Protein AF-A0A382FHI3-F1 (afdb_monomer_lite)

pLDDT: mean 92.22, std 4.67, range [67.88, 96.5]

Structure (mmCIF, N/CA/C/O backbone):
data_AF-A0A382FHI3-F1
#
_entry.id   AF-A0A382FHI3-F1
#
loop_
_atom_site.group_PDB
_atom_site.id
_atom_site.type_symbol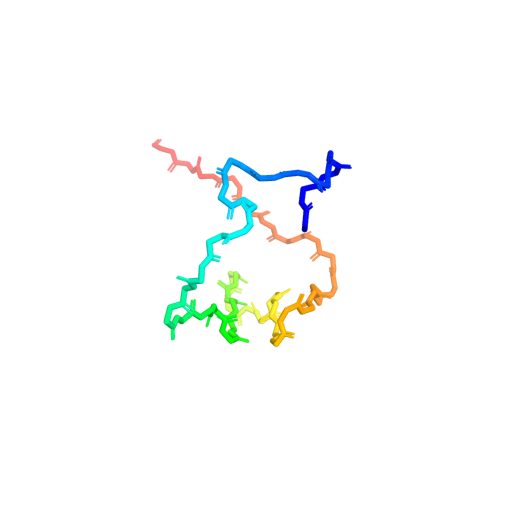
_atom_site.label_atom_id
_atom_site.label_alt_id
_atom_site.label_comp_id
_atom_site.label_asym_id
_atom_site.label_entity_id
_atom_site.label_seq_id
_atom_site.pdbx_PDB_ins_code
_atom_site.Cartn_x
_atom_site.Cartn_y
_atom_site.Cartn_z
_atom_site.occupancy
_atom_site.B_iso_or_equiv
_atom_site.auth_seq_id
_atom_site.auth_comp_id
_atom_site.auth_asy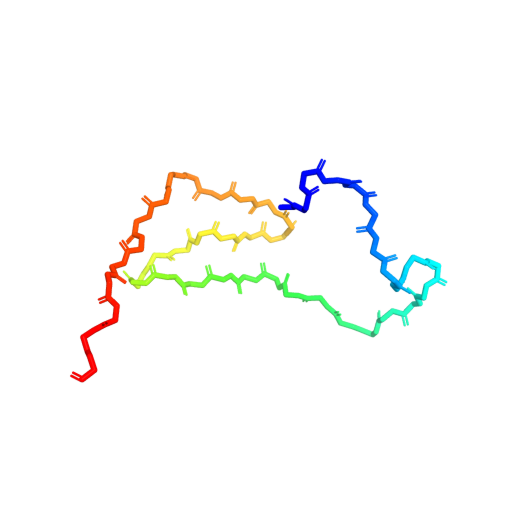m_id
_atom_site.auth_atom_id
_atom_site.pdbx_PDB_model_num
ATOM 1 N N . GLU A 1 1 ? 1.324 6.035 -5.279 1.00 67.88 1 GLU A N 1
ATOM 2 C CA . GLU A 1 1 ? 2.695 6.133 -5.824 1.00 67.88 1 GLU A CA 1
ATOM 3 C C . GLU A 1 1 ? 3.497 7.153 -5.040 1.00 67.88 1 GLU A C 1
ATOM 5 O O . GLU A 1 1 ? 2.908 8.078 -4.485 1.00 67.88 1 GLU A O 1
ATOM 10 N N . SER A 1 2 ? 4.817 6.978 -4.971 1.00 81.81 2 SER A N 1
ATOM 11 C CA . SER A 1 2 ? 5.671 7.965 -4.317 1.00 81.81 2 SER A CA 1
ATOM 12 C C . SER A 1 2 ? 5.705 9.257 -5.133 1.00 81.81 2 SER A C 1
ATOM 14 O O . SER A 1 2 ? 5.966 9.231 -6.336 1.00 81.81 2 SER A O 1
ATOM 16 N N . LYS A 1 3 ? 5.481 10.399 -4.476 1.00 87.88 3 LYS A N 1
ATOM 17 C CA . LYS A 1 3 ? 5.507 11.720 -5.126 1.00 87.88 3 LYS A CA 1
ATOM 18 C C . LYS A 1 3 ? 6.872 12.039 -5.749 1.00 87.88 3 LYS A C 1
ATOM 20 O O . LYS A 1 3 ? 6.925 12.760 -6.738 1.00 87.88 3 LYS A O 1
ATOM 25 N N . CYS A 1 4 ? 7.957 11.479 -5.209 1.00 90.62 4 CYS A N 1
ATOM 26 C CA . CYS A 1 4 ? 9.318 11.689 -5.706 1.00 90.62 4 CYS A CA 1
ATOM 27 C C . CYS A 1 4 ? 9.705 10.789 -6.896 1.00 90.62 4 CYS A C 1
ATOM 29 O O . CYS A 1 4 ? 10.815 10.923 -7.399 1.00 90.62 4 CYS A O 1
ATOM 31 N N . LYS A 1 5 ? 8.811 9.897 -7.357 1.00 88.19 5 LYS A N 1
ATOM 32 C CA . LYS A 1 5 ? 8.966 9.064 -8.570 1.00 88.19 5 LYS A CA 1
ATOM 33 C C . LYS A 1 5 ? 10.252 8.216 -8.654 1.00 88.19 5 LYS A C 1
ATOM 35 O O . LYS A 1 5 ? 10.602 7.754 -9.736 1.00 88.19 5 LYS A O 1
ATOM 40 N N . TRP A 1 6 ? 10.930 7.963 -7.534 1.00 93.75 6 TRP A N 1
ATOM 41 C CA . TRP A 1 6 ? 12.081 7.061 -7.459 1.00 93.75 6 TRP A CA 1
ATOM 42 C C . TRP A 1 6 ? 11.891 6.007 -6.362 1.00 93.75 6 TRP A C 1
ATOM 44 O O . TRP A 1 6 ? 11.139 6.216 -5.406 1.00 93.75 6 TRP A O 1
ATOM 54 N N . SER A 1 7 ? 12.568 4.870 -6.516 1.00 92.00 7 SER A N 1
ATOM 55 C CA . SER A 1 7 ? 12.665 3.791 -5.535 1.00 92.00 7 SER A CA 1
ATOM 56 C C . SER A 1 7 ? 14.113 3.286 -5.485 1.00 92.00 7 SER A C 1
ATOM 58 O O . SER A 1 7 ? 14.761 3.217 -6.534 1.00 92.00 7 SER A O 1
ATOM 60 N N . PRO A 1 8 ? 14.643 2.886 -4.312 1.00 95.25 8 PRO A N 1
ATOM 61 C CA . PRO A 1 8 ? 15.946 2.216 -4.229 1.00 95.25 8 PRO A CA 1
ATOM 62 C C . PRO A 1 8 ? 15.972 0.874 -4.983 1.00 95.25 8 PRO A C 1
ATOM 64 O O . PRO A 1 8 ? 17.038 0.309 -5.198 1.00 95.25 8 PRO A O 1
ATOM 67 N N . PHE A 1 9 ? 14.806 0.376 -5.405 1.00 94.50 9 PHE A N 1
ATOM 68 C CA . PHE A 1 9 ? 14.638 -0.855 -6.173 1.00 94.50 9 PHE A CA 1
ATOM 69 C C . PHE A 1 9 ? 14.436 -0.619 -7.683 1.00 94.50 9 PHE A C 1
ATOM 71 O O . PHE A 1 9 ? 14.018 -1.533 -8.395 1.00 94.50 9 PHE A O 1
ATOM 78 N N . ASN A 1 10 ? 14.676 0.594 -8.195 1.00 93.06 10 ASN A N 1
ATOM 79 C CA . ASN A 1 10 ? 14.600 0.863 -9.634 1.00 93.06 10 ASN A CA 1
ATOM 80 C C . ASN A 1 10 ? 15.534 -0.090 -10.412 1.00 93.06 10 ASN A C 1
ATOM 82 O O . ASN A 1 10 ? 16.714 -0.195 -10.097 1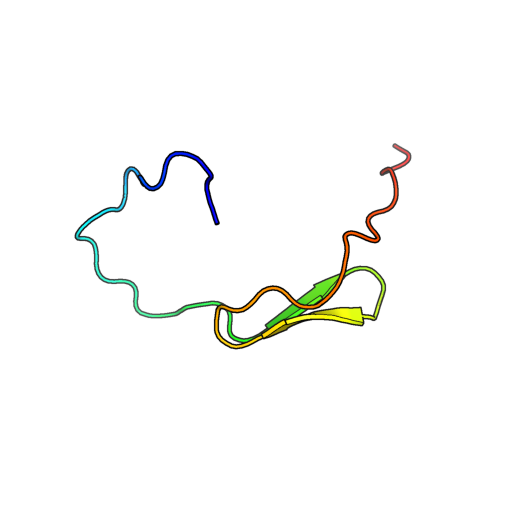.00 93.06 10 ASN A O 1
ATOM 86 N N . GLY A 1 11 ? 15.007 -0.764 -11.441 1.00 94.00 11 GLY A N 1
ATOM 87 C CA . GLY A 1 11 ? 15.762 -1.722 -12.264 1.00 94.00 11 GLY A CA 1
ATOM 88 C C . GLY A 1 11 ? 15.786 -3.162 -11.736 1.00 94.00 11 GLY A C 1
ATOM 89 O O . GLY A 1 11 ? 16.346 -4.030 -12.397 1.00 94.00 11 GLY A O 1
ATOM 90 N N . MET A 1 12 ? 15.170 -3.438 -10.584 1.00 95.56 12 MET A N 1
ATOM 91 C CA . MET A 1 12 ? 15.021 -4.801 -10.069 1.00 95.56 12 MET A CA 1
ATOM 92 C C . MET A 1 12 ? 13.723 -5.447 -10.566 1.00 95.56 12 MET A C 1
ATOM 94 O O . MET A 1 12 ? 12.665 -4.813 -10.572 1.00 95.56 12 MET A O 1
ATOM 98 N N . GLU A 1 13 ? 13.786 -6.728 -10.931 1.00 94.75 13 GLU A N 1
ATOM 99 C CA . GLU A 1 13 ? 12.609 -7.522 -11.286 1.00 94.75 13 GLU A CA 1
ATOM 100 C C . GLU A 1 13 ? 12.063 -8.279 -10.073 1.00 94.75 13 GLU A C 1
ATOM 102 O O . GLU A 1 13 ? 12.784 -8.981 -9.362 1.00 94.75 13 GLU A O 1
ATOM 107 N N . PHE A 1 14 ? 10.753 -8.165 -9.858 1.00 93.69 14 PHE A N 1
ATOM 108 C CA . PHE A 1 14 ? 10.043 -8.845 -8.780 1.00 93.69 14 PHE A CA 1
ATOM 109 C C . PHE A 1 14 ? 9.076 -9.877 -9.355 1.00 93.69 14 PHE A C 1
ATOM 111 O O . PHE A 1 14 ? 8.393 -9.627 -10.345 1.00 93.69 14 PHE A O 1
ATOM 118 N N . LYS A 1 15 ? 8.962 -11.031 -8.688 1.00 95.62 15 LYS A N 1
ATOM 119 C CA . LYS A 1 15 ? 8.088 -12.133 -9.128 1.00 95.62 15 LYS A CA 1
ATOM 120 C C . LYS A 1 15 ? 6.594 -11.855 -8.936 1.00 95.62 15 LYS A C 1
ATOM 122 O O . LYS A 1 15 ? 5.768 -12.540 -9.527 1.00 95.62 15 LYS A O 1
ATOM 127 N N . GLY A 1 16 ? 6.235 -10.893 -8.088 1.00 93.56 16 GLY A N 1
ATOM 128 C CA . GLY A 1 16 ? 4.849 -10.626 -7.727 1.00 93.56 16 GLY A CA 1
ATOM 129 C C . GLY A 1 16 ? 4.595 -9.155 -7.442 1.00 93.56 16 GLY A C 1
ATOM 130 O O . GLY A 1 16 ? 5.492 -8.418 -7.034 1.00 93.56 16 GLY A O 1
ATOM 131 N N . LYS A 1 17 ? 3.345 -8.744 -7.648 1.00 92.12 17 LYS A N 1
ATOM 132 C CA . LYS A 1 17 ? 2.830 -7.415 -7.319 1.00 92.12 17 LYS A CA 1
ATOM 133 C C . LYS A 1 17 ? 1.445 -7.545 -6.682 1.00 92.12 17 LYS A C 1
ATOM 135 O O . LYS A 1 17 ? 0.720 -8.483 -7.021 1.00 92.12 17 LYS A O 1
ATOM 140 N N . PRO A 1 18 ? 1.051 -6.623 -5.792 1.00 93.06 18 PRO A N 1
ATOM 141 C CA . PRO A 1 18 ? -0.303 -6.612 -5.259 1.00 93.06 18 PRO A CA 1
ATOM 142 C C . PRO A 1 18 ? -1.314 -6.370 -6.388 1.00 93.06 18 PRO A C 1
ATOM 144 O O . PRO A 1 18 ? -1.206 -5.402 -7.143 1.00 93.06 18 PRO A O 1
ATOM 147 N N . VAL A 1 19 ? -2.301 -7.260 -6.495 1.00 95.62 19 VAL A N 1
ATOM 148 C CA . VAL A 1 19 ? -3.426 -7.132 -7.438 1.00 95.62 19 VAL A CA 1
ATOM 149 C C . VAL A 1 19 ? -4.544 -6.293 -6.825 1.00 95.62 19 VAL A C 1
ATOM 151 O O . VAL A 1 19 ? -5.220 -5.555 -7.535 1.00 95.62 19 VAL A O 1
ATOM 154 N N . LEU A 1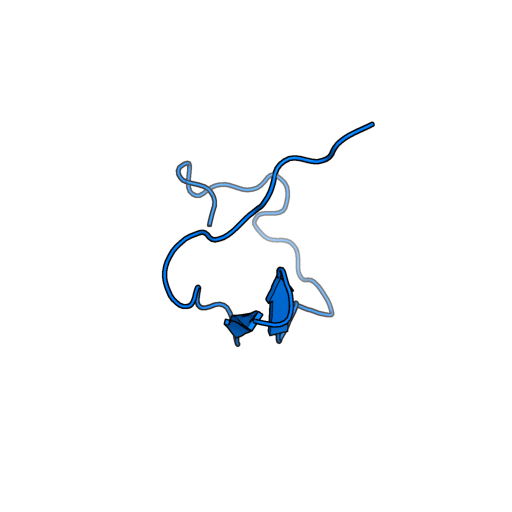 20 ? -4.732 -6.374 -5.506 1.00 96.50 20 LEU A N 1
ATOM 155 C CA . LEU A 1 20 ? -5.831 -5.726 -4.805 1.00 96.50 20 LEU A CA 1
ATOM 156 C C . LEU A 1 20 ? -5.435 -5.356 -3.371 1.00 96.50 20 LEU A C 1
ATOM 158 O O . LEU A 1 20 ? -4.782 -6.143 -2.689 1.00 96.50 20 LEU A O 1
ATOM 162 N N . THR A 1 21 ? -5.879 -4.186 -2.913 1.00 94.94 21 THR A N 1
ATOM 163 C CA . THR A 1 21 ? -5.714 -3.726 -1.526 1.00 94.94 21 THR A CA 1
ATOM 164 C C . THR A 1 21 ? -7.070 -3.337 -0.952 1.00 94.94 21 THR A C 1
ATOM 166 O O . THR A 1 21 ? -7.795 -2.543 -1.559 1.00 94.94 21 THR A O 1
ATOM 169 N N . VAL A 1 22 ? -7.395 -3.865 0.231 1.00 94.69 22 VAL A N 1
ATOM 170 C CA . VAL A 1 22 ? -8.625 -3.559 0.977 1.00 94.69 22 VAL A CA 1
ATOM 171 C C . VAL A 1 22 ? -8.281 -2.738 2.215 1.00 94.69 22 VAL A C 1
ATOM 173 O O . VAL A 1 22 ? -7.392 -3.111 2.974 1.00 94.69 22 VAL A O 1
ATOM 176 N N . ILE A 1 23 ? -8.998 -1.635 2.425 1.00 94.19 23 ILE A N 1
ATOM 177 C CA . ILE A 1 23 ? -8.899 -0.789 3.620 1.00 94.19 23 ILE A CA 1
ATOM 178 C C . ILE A 1 23 ? -10.316 -0.586 4.153 1.00 94.19 23 ILE A C 1
ATOM 180 O O . ILE A 1 23 ? -11.196 -0.141 3.413 1.00 94.19 23 ILE A O 1
ATOM 184 N N . ASN A 1 24 ? -10.545 -0.925 5.425 1.00 92.81 24 ASN A N 1
ATOM 185 C CA . ASN A 1 24 ? -11.846 -0.792 6.093 1.00 92.81 24 ASN A CA 1
ATOM 186 C C . ASN A 1 24 ? -13.002 -1.449 5.305 1.00 92.81 24 ASN A C 1
ATOM 188 O O . ASN A 1 24 ? -14.054 -0.850 5.102 1.00 92.81 24 ASN A O 1
ATOM 192 N N . GLY A 1 25 ? -12.776 -2.667 4.792 1.00 92.75 25 GLY A N 1
ATOM 193 C CA . GLY A 1 25 ? -13.764 -3.429 4.012 1.00 92.75 25 GLY A CA 1
ATOM 194 C C . GLY A 1 25 ? -13.989 -2.939 2.575 1.00 92.75 25 GLY A C 1
ATOM 195 O O . GLY A 1 25 ? -14.798 -3.519 1.857 1.00 92.75 25 GLY A O 1
ATOM 196 N N . GLN A 1 26 ? -13.274 -1.904 2.125 1.00 94.06 26 GLN A N 1
ATOM 197 C CA . GLN A 1 26 ? -13.417 -1.330 0.785 1.00 94.06 26 GLN A CA 1
ATOM 198 C C . GLN A 1 26 ? -12.161 -1.555 -0.053 1.00 94.06 26 GLN A C 1
ATOM 200 O O . GLN A 1 26 ? -11.040 -1.399 0.431 1.00 94.06 26 GLN A O 1
ATOM 205 N N . ILE A 1 27 ? -12.337 -1.866 -1.337 1.00 94.88 27 ILE A N 1
ATOM 206 C CA . ILE A 1 27 ? -11.222 -1.976 -2.283 1.00 94.88 27 ILE A CA 1
ATOM 207 C C . ILE A 1 27 ? -10.698 -0.567 -2.582 1.00 94.88 27 ILE A C 1
ATOM 209 O O . ILE A 1 27 ? -11.419 0.259 -3.140 1.00 94.88 27 ILE A O 1
ATOM 213 N N . LYS A 1 28 ? -9.439 -0.300 -2.228 1.00 94.31 28 LYS A N 1
ATOM 214 C CA . LYS A 1 28 ? -8.780 1.006 -2.424 1.00 94.31 28 LYS A CA 1
ATOM 215 C C . LYS A 1 28 ? -7.717 1.015 -3.501 1.00 94.31 28 LYS A C 1
ATOM 217 O O . LYS A 1 28 ? -7.332 2.077 -3.979 1.00 94.31 28 LYS A O 1
ATOM 222 N N . MET A 1 29 ? -7.250 -0.153 -3.908 1.00 94.75 29 MET A N 1
ATOM 223 C CA . MET A 1 29 ? -6.351 -0.283 -5.039 1.00 94.75 29 MET A CA 1
ATOM 224 C C . MET A 1 29 ? -6.673 -1.570 -5.777 1.00 94.75 29 MET A C 1
ATOM 226 O O . MET A 1 29 ? -6.917 -2.595 -5.138 1.00 94.75 29 MET A O 1
ATOM 230 N N . LYS A 1 30 ? -6.660 -1.515 -7.106 1.00 95.88 30 LYS A N 1
ATOM 231 C CA . LYS A 1 30 ? -6.796 -2.688 -7.966 1.00 95.88 30 LYS A CA 1
ATOM 232 C C . LYS A 1 30 ? -5.911 -2.534 -9.199 1.00 95.88 30 LYS A C 1
ATOM 234 O O . LYS A 1 30 ? -5.901 -1.469 -9.813 1.00 95.88 30 LYS A O 1
ATOM 239 N N . ASP A 1 31 ? -5.156 -3.576 -9.535 1.00 94.75 31 ASP A N 1
ATOM 240 C CA . ASP A 1 31 ? -4.313 -3.656 -10.734 1.00 94.75 31 ASP A CA 1
ATOM 241 C C . ASP A 1 31 ? -3.372 -2.448 -10.911 1.00 94.75 31 ASP A C 1
ATOM 243 O O . ASP A 1 31 ? -3.189 -1.924 -12.008 1.00 94.75 31 ASP A O 1
ATOM 247 N N . GLY A 1 32 ? -2.778 -1.968 -9.813 1.00 91.25 32 GLY A N 1
ATOM 248 C CA . GLY A 1 32 ? -1.870 -0.815 -9.840 1.00 91.25 32 GLY A CA 1
ATOM 249 C C . GLY A 1 32 ? -2.546 0.557 -9.719 1.00 91.25 32 GLY A C 1
ATOM 250 O O . GLY A 1 32 ? -1.848 1.548 -9.527 1.00 91.25 32 GLY A O 1
ATOM 251 N N . LYS A 1 33 ? -3.879 0.642 -9.792 1.00 92.81 33 LYS A N 1
ATOM 252 C CA . LYS A 1 33 ? -4.625 1.910 -9.747 1.00 92.81 33 LYS A CA 1
ATOM 253 C C . LYS A 1 33 ? -5.238 2.152 -8.374 1.00 92.81 33 LYS A C 1
ATOM 255 O O . LYS A 1 33 ? -5.821 1.240 -7.793 1.00 92.81 33 LYS A O 1
ATOM 260 N N . ILE A 1 34 ? -5.136 3.386 -7.882 1.00 92.69 34 ILE A N 1
ATOM 261 C CA . ILE A 1 34 ? -5.800 3.836 -6.650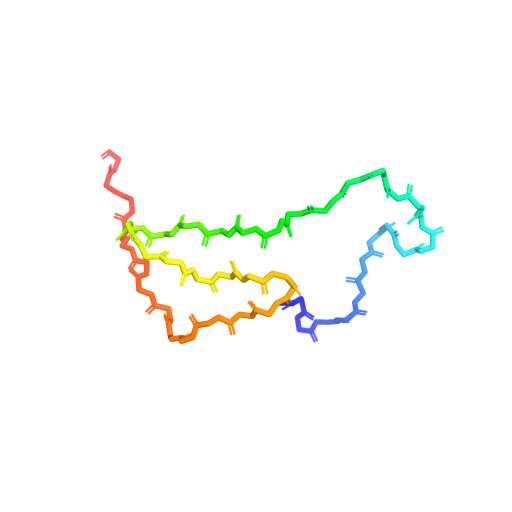 1.00 92.69 34 ILE A CA 1
ATOM 262 C C . ILE A 1 34 ? -7.265 4.156 -6.968 1.00 92.69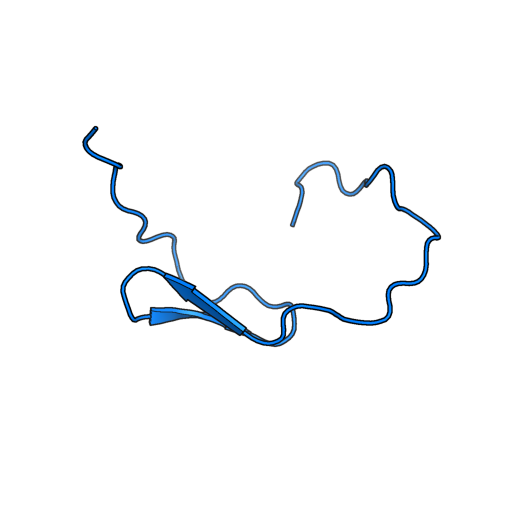 34 ILE A C 1
ATOM 264 O O . ILE A 1 34 ? -7.554 4.777 -7.991 1.00 92.69 34 ILE A O 1
ATOM 268 N N . LEU A 1 35 ? -8.177 3.713 -6.103 1.00 93.75 35 LEU A N 1
ATOM 269 C CA . LEU A 1 35 ? -9.622 3.860 -6.254 1.00 93.75 35 LEU A CA 1
ATOM 270 C C . LEU A 1 35 ? -10.197 4.742 -5.138 1.00 93.75 35 LEU A C 1
ATOM 272 O O . LEU A 1 35 ? -10.133 4.388 -3.957 1.00 93.75 35 LEU A O 1
ATOM 276 N N . GLY A 1 36 ? -10.819 5.852 -5.538 1.00 89.69 36 GLY A N 1
ATOM 277 C CA . GLY A 1 36 ? -11.494 6.793 -4.643 1.00 89.69 36 GLY A CA 1
ATOM 278 C C . GLY A 1 36 ? -10.564 7.498 -3.653 1.00 89.69 36 GLY A C 1
ATOM 279 O O . GLY A 1 36 ? -9.339 7.417 -3.743 1.00 89.69 36 GLY A O 1
ATOM 280 N N . ASP A 1 37 ? -11.178 8.179 -2.689 1.00 89.06 37 ASP A N 1
ATOM 281 C CA . ASP A 1 37 ? -10.465 8.987 -1.700 1.00 89.06 37 ASP A CA 1
ATOM 282 C C . ASP A 1 37 ? -10.015 8.176 -0.478 1.00 89.06 37 ASP A C 1
ATOM 284 O O . ASP A 1 37 ? -10.500 7.068 -0.202 1.00 89.06 37 ASP A O 1
ATOM 288 N N . SER A 1 38 ? -9.087 8.742 0.294 1.00 85.75 38 SER A N 1
ATOM 289 C CA . SER A 1 38 ? -8.588 8.147 1.535 1.00 85.75 38 SER A CA 1
ATOM 290 C C . SER A 1 38 ? -9.682 8.067 2.604 1.00 85.75 38 SER A C 1
ATOM 292 O O . SER A 1 38 ? -10.296 9.075 2.936 1.00 85.75 38 SER A O 1
ATOM 294 N N . ASN A 1 39 ? -9.877 6.883 3.189 1.00 88.75 39 ASN A N 1
ATOM 295 C CA . ASN A 1 39 ? -10.857 6.611 4.252 1.00 88.75 39 ASN A CA 1
ATOM 296 C C . ASN A 1 39 ? -10.217 5.934 5.483 1.00 88.75 39 ASN A C 1
ATOM 298 O O . ASN A 1 39 ? -10.870 5.155 6.181 1.00 88.75 39 ASN A O 1
ATOM 302 N N . GLY A 1 40 ? -8.916 6.158 5.692 1.00 90.81 40 GLY A N 1
ATOM 303 C CA . GLY A 1 40 ? -8.184 5.586 6.819 1.00 90.81 40 GLY A CA 1
ATOM 304 C C . GLY A 1 40 ? -8.734 6.082 8.155 1.00 90.81 40 GLY A C 1
ATOM 305 O O . GLY A 1 40 ? -9.263 7.188 8.242 1.00 90.81 40 GLY A O 1
ATOM 306 N N . GLN A 1 41 ? -8.598 5.260 9.191 1.00 93.62 41 GLN A N 1
ATOM 307 C CA . GLN A 1 41 ? -8.942 5.628 10.563 1.00 93.62 41 GLN A CA 1
ATOM 308 C C . GLN A 1 41 ? -7.678 5.615 11.430 1.00 93.62 41 GLN A C 1
ATOM 310 O O . GLN A 1 41 ? -6.777 4.815 11.157 1.00 93.62 41 GLN A O 1
ATOM 315 N N . PRO A 1 42 ? -7.579 6.491 12.445 1.00 94.88 42 PRO A N 1
ATOM 316 C CA . PRO A 1 42 ? -6.467 6.466 13.385 1.00 94.88 42 PRO A CA 1
ATOM 317 C C . PRO A 1 42 ? -6.376 5.119 14.103 1.00 94.88 42 PRO A C 1
ATOM 319 O O . PRO A 1 42 ? -7.393 4.558 14.512 1.00 94.88 42 PRO A O 1
ATOM 322 N N . LEU A 1 43 ? -5.153 4.625 14.290 1.00 95.12 43 LEU A N 1
ATOM 323 C CA . LEU A 1 43 ? -4.904 3.491 15.168 1.00 95.12 43 LEU A CA 1
ATOM 324 C C . LEU A 1 43 ? -4.920 3.997 16.615 1.00 95.12 43 LEU A C 1
ATOM 326 O O . LEU A 1 43 ? -4.132 4.873 16.971 1.00 95.12 43 LEU A O 1
ATOM 330 N N . VAL A 1 44 ? -5.845 3.477 17.420 1.00 94.25 44 VAL A N 1
ATOM 331 C CA . VAL A 1 44 ? -5.862 3.691 18.871 1.00 94.25 44 VAL A CA 1
ATOM 332 C C . VAL A 1 44 ? -5.015 2.583 19.483 1.00 94.25 44 VAL A C 1
ATOM 334 O O . VAL A 1 44 ? -5.305 1.408 19.263 1.00 94.25 44 VAL A O 1
ATOM 337 N N . PHE A 1 45 ? -3.944 2.975 20.165 1.00 90.25 45 PHE A N 1
ATOM 338 C CA . PHE A 1 45 ? -3.001 2.068 20.814 1.00 90.25 45 PHE A CA 1
ATOM 339 C C . PHE A 1 45 ? -3.359 1.864 22.282 1.00 90.25 45 PHE A C 1
ATOM 341 O O . PHE A 1 45 ? -3.814 2.850 22.908 1.00 90.25 45 PHE A O 1
#

Foldseek 3Di:
DDPVPDDPCPPPDDPDDDQWDDDPNDTQDHRHDGDDDDDHDDDDD

Sequence (45 aa):
ESKCKWSPFNGMEFKGKPVLTVINGQIKMKDGKILGDSNGQPLVF

InterPro domains:
  IPR011059 Metal-dependent hydrolase, composite domain superfamily [SSF51338] (2-43)

Radius of gyration: 13.64 Å; chains: 1; bounding box: 30×24×33 Å

Organism: NCBI:txid408172

Secondary structure (DSSP, 8-state):
--TT---TTTT---S---SEEEETTEEEEETTEE-S-----PPP-